Protein AF-A0AB33TV78-F1 (afdb_monomer)

Sequence (82 aa):
MGLRANLRYTRRMFDAPGTIVYRFPRKDHEYQANLSLWHDKISWKGFTPQLNFRYLKIDSNMKSFYTRKNTQIFMSVEKDFK

Nearest PDB structures (foldseek):
  3jty-assembly4_D  TM=7.268E-01  e=7.919E+00  Pseudomonas protegens Pf-5
  3qrc-assembly1_A  TM=3.807E-01  e=3.656E+00  Yersinia pestis
  4akr-assembly2_D  TM=3.370E-01  e=1.598E+00  Dictyostelium discoideum AX2
  3gp6-assembly1_A  TM=3.440E-01  e=3.274E+00  Escherichia coli K-12

Foldseek 3Di:
DDKDKDKDWDWDWAPDAPPDDGRDTKIKIKIKIKMKDWDVVPDDQQKTKIKIWIWIFIDIPPNVPPTDTDIDIDIDIGGDPD

Organism: Neisseria meningitidis (NCBI:txid487)

InterPro domains:
  IPR007655 Surface lipoprotein assembly modifier, C-terminal domain [PF04575] (4-81)

pLDDT: mean 82.5, std 12.19, range [55.09, 95.31]

Solvent-accessible surface area (backbone atoms only — not comparable to full-atom values): 4688 Å² total; per-residue (Å²): 110,51,79,47,78,48,78,48,79,47,78,47,74,40,91,60,51,46,90,85,86,43,94,51,57,47,42,34,44,36,42,36,42,36,39,36,42,34,41,63,90,74,34,54,97,48,35,34,53,29,47,34,39,39,40,39,40,35,51,28,77,53,54,93,82,57,48,45,77,46,78,46,76,49,76,50,72,47,73,62,86,127

Radius of gyration: 18.66 Å; Cα contacts (8 Å, |Δi|>4): 176; chains: 1; bounding box: 45×20×47 Å

Secondary structure (DSSP, 8-state):
-EEEEEEEEEEEEEEEEETTTEEEEEEEEEEEEEEEEE-GGG-BTTEEEEEEEEEEEEEESSHHHH-EEEEEEEEEEEE---

Structure (mmCIF, N/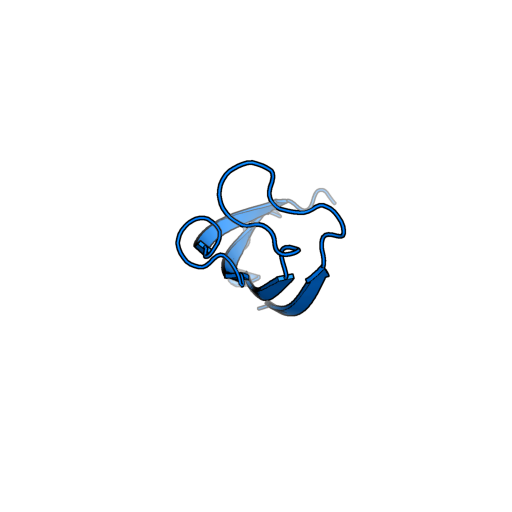CA/C/O backbone):
data_AF-A0AB33TV78-F1
#
_entry.id   AF-A0AB33TV78-F1
#
loop_
_atom_site.group_PDB
_atom_site.id
_atom_site.type_symbol
_atom_site.label_atom_id
_atom_site.label_alt_id
_atom_site.label_comp_id
_atom_site.label_asym_id
_atom_site.label_entity_id
_atom_site.label_seq_id
_atom_site.pdbx_PDB_ins_code
_atom_site.Cartn_x
_atom_site.Cartn_y
_atom_site.Cartn_z
_atom_site.occupancy
_atom_site.B_iso_or_equiv
_atom_site.auth_seq_id
_atom_site.auth_comp_id
_atom_site.auth_asym_id
_atom_site.auth_atom_id
_atom_site.pdbx_PDB_model_num
ATOM 1 N N . MET A 1 1 ? -13.893 -7.503 14.770 1.00 84.56 1 MET A N 1
ATOM 2 C CA . MET A 1 1 ? -12.540 -7.273 14.204 1.00 84.56 1 MET A CA 1
ATOM 3 C C . MET A 1 1 ? -12.620 -7.531 12.722 1.00 84.56 1 MET A C 1
ATOM 5 O O . MET A 1 1 ? -13.125 -8.581 12.341 1.00 84.56 1 MET A O 1
ATOM 9 N N . GLY A 1 2 ? -12.150 -6.593 11.910 1.00 89.75 2 GLY A N 1
ATOM 10 C CA . GLY A 1 2 ? -12.091 -6.748 10.468 1.00 89.75 2 GLY A CA 1
ATOM 11 C C . GLY A 1 2 ? -10.665 -6.622 9.950 1.00 89.75 2 GLY A C 1
ATOM 12 O O . GLY A 1 2 ? -9.852 -5.849 10.461 1.00 89.75 2 GLY A O 1
ATOM 13 N N . LEU A 1 3 ? -10.375 -7.423 8.933 1.00 92.44 3 LEU A N 1
ATOM 14 C CA . LEU A 1 3 ? -9.145 -7.385 8.163 1.00 92.44 3 LEU A CA 1
ATOM 15 C C . LEU A 1 3 ? -9.538 -7.271 6.694 1.00 92.44 3 LEU A C 1
ATOM 17 O O . LEU A 1 3 ? -10.360 -8.039 6.196 1.00 92.44 3 LEU A O 1
ATOM 21 N N . ARG A 1 4 ? -8.918 -6.333 5.989 1.00 92.69 4 ARG A N 1
ATOM 22 C CA . ARG A 1 4 ? -9.011 -6.207 4.539 1.00 92.69 4 ARG A CA 1
ATOM 23 C C . ARG A 1 4 ? -7.608 -6.269 3.966 1.00 92.69 4 ARG A C 1
ATOM 25 O O . ARG A 1 4 ? -6.746 -5.492 4.355 1.00 92.69 4 ARG A O 1
ATOM 32 N N . ALA A 1 5 ? -7.399 -7.168 3.017 1.00 93.88 5 ALA A N 1
ATOM 33 C CA . ALA A 1 5 ? -6.160 -7.279 2.266 1.00 93.88 5 ALA A CA 1
ATOM 34 C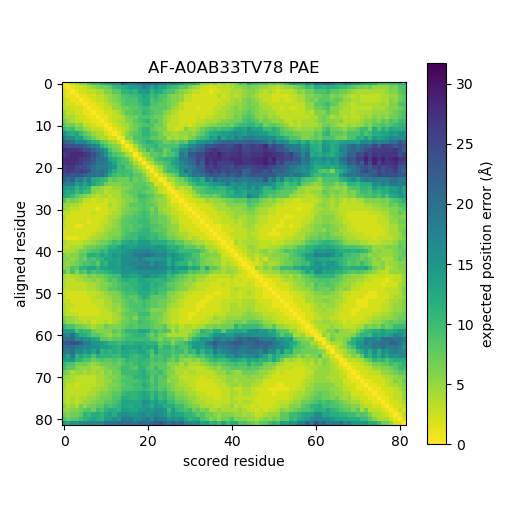 C . ALA A 1 5 ? -6.452 -7.100 0.775 1.00 93.88 5 ALA A C 1
ATOM 36 O O . ALA A 1 5 ? -7.450 -7.605 0.263 1.00 93.88 5 ALA A O 1
ATOM 37 N N . ASN A 1 6 ? -5.594 -6.372 0.073 1.00 94.06 6 ASN A N 1
ATOM 38 C CA . ASN A 1 6 ? -5.676 -6.188 -1.366 1.00 94.06 6 ASN A CA 1
ATOM 39 C C . ASN A 1 6 ? -4.272 -6.242 -1.964 1.00 94.06 6 ASN A C 1
ATOM 41 O O . ASN A 1 6 ? -3.416 -5.427 -1.627 1.00 94.06 6 ASN A O 1
ATOM 45 N N . LEU A 1 7 ? -4.052 -7.198 -2.859 1.00 92.75 7 LEU A N 1
ATOM 46 C CA . LEU A 1 7 ? -2.827 -7.317 -3.635 1.00 92.75 7 LEU A CA 1
ATOM 47 C C . LEU A 1 7 ? -3.145 -6.961 -5.082 1.00 92.75 7 LEU A C 1
ATOM 49 O O . LEU A 1 7 ? -4.145 -7.420 -5.635 1.00 92.75 7 LEU A O 1
ATOM 53 N N . ARG A 1 8 ? -2.300 -6.137 -5.694 1.00 92.88 8 ARG A N 1
ATOM 54 C CA . ARG A 1 8 ? -2.438 -5.725 -7.088 1.00 92.88 8 ARG A CA 1
ATOM 55 C C . ARG A 1 8 ? -1.088 -5.805 -7.778 1.00 92.88 8 ARG A C 1
ATOM 57 O O . ARG A 1 8 ? -0.080 -5.322 -7.268 1.00 92.88 8 ARG A O 1
ATOM 64 N N . TYR A 1 9 ? -1.111 -6.385 -8.966 1.00 90.31 9 TYR A N 1
ATOM 65 C CA . TYR A 1 9 ? 0.006 -6.391 -9.888 1.00 90.31 9 TYR A CA 1
ATOM 66 C C . TYR A 1 9 ? -0.416 -5.667 -11.162 1.00 90.31 9 TYR A C 1
ATOM 68 O O . TYR A 1 9 ? -1.442 -6.003 -11.755 1.00 90.31 9 TYR A O 1
ATOM 76 N N . THR A 1 10 ? 0.367 -4.672 -11.565 1.00 86.81 10 THR A N 1
ATOM 77 C CA . THR A 1 10 ? 0.118 -3.893 -12.777 1.00 86.81 10 THR A CA 1
ATOM 78 C C . THR A 1 10 ? 1.389 -3.855 -13.605 1.00 86.81 10 THR A C 1
ATOM 80 O O . THR A 1 10 ? 2.470 -3.559 -13.097 1.00 86.81 10 THR A O 1
ATOM 83 N N . ARG A 1 11 ? 1.257 -4.111 -14.907 1.00 85.06 11 ARG A N 1
ATOM 84 C CA . ARG A 1 11 ? 2.337 -3.906 -15.869 1.00 85.06 11 ARG A CA 1
ATOM 85 C C . ARG A 1 11 ? 2.005 -2.693 -16.722 1.00 85.06 11 ARG A C 1
ATOM 87 O O . ARG A 1 11 ? 0.986 -2.688 -17.406 1.00 85.06 11 ARG A O 1
ATOM 94 N N . ARG A 1 12 ? 2.858 -1.674 -16.679 1.00 80.38 12 ARG A N 1
ATOM 95 C CA . ARG A 1 12 ? 2.707 -0.458 -17.482 1.00 80.38 12 ARG A CA 1
ATOM 96 C C . ARG A 1 12 ? 3.795 -0.408 -18.540 1.00 80.38 12 ARG A C 1
ATOM 98 O O . ARG A 1 12 ? 4.982 -0.473 -18.225 1.00 80.38 12 ARG A O 1
ATOM 105 N N . MET A 1 13 ? 3.375 -0.327 -19.796 1.00 74.75 13 MET A N 1
ATOM 106 C CA . MET A 1 13 ? 4.252 -0.060 -20.929 1.00 74.75 13 MET A CA 1
ATOM 107 C C . MET A 1 13 ? 3.943 1.343 -21.432 1.00 74.75 13 MET A C 1
ATOM 109 O O . MET A 1 13 ? 2.776 1.702 -21.568 1.00 74.75 13 MET A O 1
ATOM 113 N N . PHE A 1 14 ? 4.984 2.135 -21.649 1.00 70.12 14 PHE A N 1
ATOM 114 C CA . PHE A 1 14 ? 4.869 3.461 -22.235 1.00 70.12 14 PHE A CA 1
ATOM 115 C C . PHE A 1 14 ? 5.427 3.406 -23.655 1.00 70.12 14 PHE A C 1
ATOM 117 O O . PHE A 1 14 ? 6.589 3.042 -23.837 1.00 70.12 14 PHE A O 1
ATOM 124 N N . ASP A 1 15 ? 4.607 3.778 -24.638 1.00 64.25 15 ASP A N 1
ATOM 125 C CA . ASP A 1 15 ? 4.986 3.750 -26.059 1.00 64.25 15 ASP A CA 1
ATOM 126 C C . ASP A 1 15 ? 5.903 4.918 -26.459 1.00 64.25 15 ASP A C 1
ATOM 128 O O . ASP A 1 15 ? 6.559 4.875 -27.497 1.00 64.25 15 ASP A O 1
ATOM 132 N N . ALA A 1 16 ? 6.012 5.949 -25.615 1.00 63.00 16 ALA A N 1
ATOM 133 C CA . ALA A 1 16 ? 6.928 7.063 -25.829 1.00 63.00 16 ALA A CA 1
ATOM 134 C C . ALA A 1 16 ? 8.339 6.745 -25.277 1.00 63.00 16 ALA A C 1
ATOM 136 O O . ALA A 1 16 ? 8.468 6.384 -24.099 1.00 63.00 16 ALA A O 1
ATOM 137 N N . PRO A 1 17 ? 9.415 6.896 -26.077 1.00 59.34 17 PRO A N 1
ATOM 138 C CA . PRO A 1 17 ? 10.787 6.784 -25.586 1.00 59.34 17 PRO A CA 1
ATOM 139 C C . PRO A 1 17 ? 11.093 7.893 -24.566 1.00 59.34 17 PRO A C 1
ATOM 141 O O . PRO A 1 17 ? 10.658 9.031 -24.727 1.00 59.34 17 PRO A O 1
ATOM 144 N N . GLY A 1 18 ? 11.845 7.568 -23.507 1.00 57.97 18 GLY A N 1
ATOM 145 C CA . GLY A 1 18 ? 12.239 8.534 -22.474 1.00 57.97 18 GLY A CA 1
ATOM 146 C C . GLY A 1 18 ? 13.140 9.624 -23.059 1.00 57.97 18 GLY A C 1
ATOM 147 O O . GLY A 1 18 ? 14.309 9.388 -23.351 1.00 57.97 18 GLY A O 1
ATOM 148 N N . THR A 1 19 ? 12.598 10.825 -23.230 1.00 55.78 19 THR A N 1
ATOM 149 C CA . THR A 1 19 ? 13.047 11.844 -24.193 1.00 55.78 19 THR A CA 1
ATOM 150 C C . THR A 1 19 ? 14.378 12.558 -23.921 1.00 55.78 19 THR A C 1
ATOM 152 O O . THR A 1 19 ? 14.652 13.543 -24.594 1.00 55.78 19 THR A O 1
ATOM 155 N N . ILE A 1 20 ? 15.250 12.104 -23.010 1.00 55.66 20 ILE A N 1
ATOM 156 C CA . ILE A 1 20 ? 16.540 12.797 -22.770 1.00 55.66 20 ILE A CA 1
ATOM 157 C C . ILE A 1 20 ? 17.738 11.847 -22.562 1.00 55.66 20 ILE A C 1
ATOM 159 O O . ILE A 1 20 ? 18.816 12.132 -23.072 1.00 55.66 20 ILE A O 1
ATOM 163 N N . VAL A 1 21 ? 17.583 10.702 -21.877 1.00 57.47 21 VAL A N 1
ATOM 164 C CA . VAL A 1 21 ? 18.733 9.838 -21.492 1.00 57.47 21 VAL A CA 1
ATOM 165 C C . VAL A 1 21 ? 18.624 8.388 -21.990 1.00 57.47 21 VAL A C 1
ATOM 167 O O . VAL A 1 21 ? 19.639 7.764 -22.288 1.00 57.47 21 VAL A O 1
ATOM 170 N N . TYR A 1 22 ? 17.415 7.838 -22.141 1.00 55.09 22 TYR A N 1
ATOM 171 C CA . TYR A 1 22 ? 17.214 6.428 -22.497 1.00 55.09 22 TYR A CA 1
ATOM 172 C C . TYR A 1 22 ? 16.322 6.283 -23.735 1.00 55.09 22 TYR A C 1
ATOM 174 O O . TYR A 1 22 ?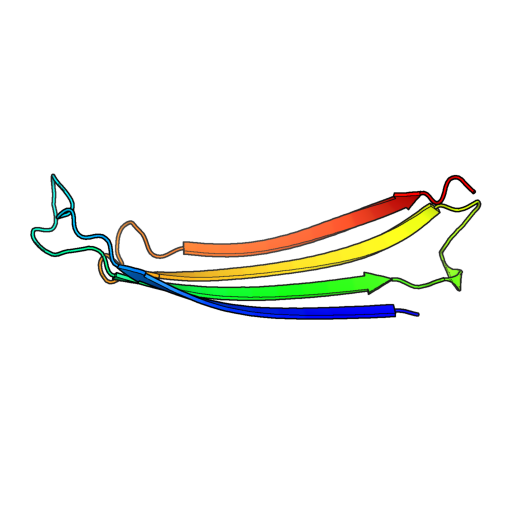 15.119 6.515 -23.681 1.00 55.09 22 TYR A O 1
ATOM 182 N N . ARG A 1 23 ? 16.901 5.823 -24.853 1.00 63.78 23 ARG A N 1
ATOM 183 C CA . ARG A 1 23 ? 16.211 5.624 -26.148 1.00 63.78 23 ARG A CA 1
ATOM 184 C C . ARG A 1 23 ? 15.329 4.361 -26.219 1.00 63.78 23 ARG A C 1
ATOM 186 O O . ARG A 1 23 ? 15.045 3.882 -27.311 1.00 63.78 23 ARG A O 1
ATOM 193 N N . PHE A 1 24 ? 14.907 3.797 -25.086 1.00 67.62 24 PHE A N 1
ATOM 194 C CA . PHE A 1 24 ? 14.021 2.627 -25.042 1.00 67.62 24 PHE A CA 1
ATOM 195 C C . PHE A 1 24 ? 12.705 2.939 -24.312 1.00 67.62 24 PHE A C 1
ATOM 197 O O . PHE A 1 24 ? 12.699 3.777 -23.405 1.00 67.62 24 PHE A O 1
ATOM 204 N N . PRO A 1 25 ? 11.589 2.273 -24.678 1.00 66.62 25 PRO A N 1
ATOM 205 C CA . PRO A 1 25 ? 10.300 2.474 -24.022 1.00 66.62 25 PRO A CA 1
ATOM 206 C C . PRO A 1 25 ? 10.361 2.041 -22.554 1.00 66.62 25 PRO A C 1
ATOM 208 O O . PRO A 1 25 ? 10.942 1.003 -22.206 1.00 66.62 25 PRO A O 1
ATOM 211 N N . ARG A 1 26 ? 9.755 2.842 -21.674 1.00 70.38 26 ARG A N 1
ATOM 212 C CA . ARG A 1 26 ? 9.694 2.547 -20.239 1.00 70.38 26 ARG A CA 1
ATOM 213 C C . ARG A 1 26 ? 8.736 1.377 -20.001 1.00 70.38 26 ARG A C 1
ATOM 215 O O . ARG A 1 26 ? 7.584 1.399 -20.429 1.00 70.38 26 ARG A O 1
ATOM 222 N N . LYS A 1 27 ? 9.226 0.355 -19.299 1.00 76.38 27 LYS A N 1
ATOM 223 C CA . LYS A 1 27 ? 8.441 -0.790 -18.828 1.00 76.38 27 LYS A CA 1
ATOM 224 C C . LYS A 1 27 ? 8.524 -0.833 -17.312 1.00 76.38 27 LYS A C 1
ATOM 226 O O . LYS A 1 27 ? 9.627 -0.967 -16.777 1.00 76.38 27 LYS A O 1
ATOM 231 N N . ASP A 1 28 ? 7.370 -0.748 -16.668 1.00 79.94 28 ASP A N 1
ATOM 232 C CA . ASP A 1 28 ? 7.242 -0.751 -15.218 1.00 79.94 28 ASP A CA 1
ATOM 233 C C . ASP A 1 28 ? 6.441 -1.964 -14.753 1.00 79.94 28 ASP A C 1
ATOM 235 O O . ASP A 1 28 ? 5.363 -2.269 -15.276 1.00 79.94 28 ASP A O 1
ATOM 239 N N . HIS A 1 29 ? 6.969 -2.631 -13.735 1.00 86.12 29 HIS A N 1
ATOM 240 C CA . HIS A 1 29 ? 6.283 -3.656 -12.969 1.00 86.12 29 HIS A CA 1
ATOM 241 C C . HIS A 1 29 ? 5.919 -3.050 -11.616 1.00 86.12 29 HIS A C 1
ATOM 243 O O . HIS A 1 29 ? 6.785 -2.784 -10.781 1.00 86.12 29 HIS A O 1
ATOM 249 N N . GLU A 1 30 ? 4.632 -2.790 -11.419 1.00 88.75 30 GLU A N 1
ATOM 250 C CA . GLU A 1 30 ? 4.103 -2.231 -10.184 1.00 88.75 30 GLU A CA 1
ATOM 251 C C . GLU A 1 30 ? 3.503 -3.357 -9.336 1.00 88.75 30 GLU A C 1
ATOM 253 O O . GLU A 1 30 ? 2.603 -4.084 -9.763 1.00 88.75 30 GLU A O 1
ATOM 258 N N . TYR A 1 31 ? 3.998 -3.477 -8.110 1.00 91.31 31 TYR A N 1
ATOM 259 C CA . TYR A 1 31 ? 3.503 -4.389 -7.091 1.00 91.31 31 TYR A CA 1
ATOM 260 C C . TYR A 1 31 ? 2.938 -3.556 -5.955 1.00 91.31 31 TYR A C 1
ATOM 262 O O . TYR A 1 31 ? 3.662 -2.776 -5.331 1.00 91.31 31 TYR A O 1
ATOM 270 N N . GLN A 1 32 ? 1.655 -3.726 -5.677 1.00 92.12 32 GLN A N 1
ATOM 271 C CA . GLN A 1 32 ? 0.977 -3.031 -4.601 1.00 92.12 32 GLN A CA 1
ATOM 272 C C . GLN A 1 32 ? 0.377 -4.042 -3.627 1.00 92.12 32 GLN A C 1
ATOM 274 O O . GLN A 1 32 ? -0.298 -4.989 -4.029 1.00 92.12 32 GLN A O 1
ATOM 279 N N . ALA A 1 33 ? 0.596 -3.809 -2.339 1.00 93.69 33 ALA A N 1
ATOM 280 C CA . ALA A 1 33 ? -0.044 -4.534 -1.258 1.00 93.69 33 ALA A CA 1
ATOM 281 C C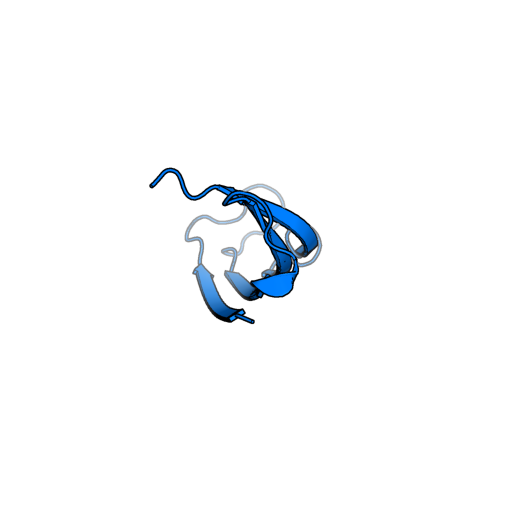 . ALA A 1 33 ? -0.665 -3.532 -0.287 1.00 93.69 33 ALA A C 1
ATOM 283 O O . ALA A 1 33 ? 0.024 -2.672 0.255 1.00 93.69 33 ALA A O 1
ATOM 284 N N . ASN A 1 34 ? -1.970 -3.636 -0.077 1.00 94.62 34 ASN A N 1
ATOM 285 C CA . ASN A 1 34 ? -2.711 -2.824 0.872 1.00 94.62 34 ASN A CA 1
ATOM 286 C C . ASN A 1 34 ? -3.312 -3.743 1.935 1.00 94.62 34 ASN A C 1
ATOM 288 O O . ASN A 1 34 ? -3.941 -4.748 1.606 1.00 94.62 34 ASN A O 1
ATOM 292 N N . LEU A 1 35 ? -3.141 -3.384 3.197 1.00 95.00 35 LEU A N 1
ATOM 293 C CA . LEU A 1 35 ? -3.719 -4.064 4.345 1.00 95.00 35 LEU A CA 1
ATOM 294 C C . LEU A 1 35 ? -4.427 -3.019 5.206 1.00 95.00 35 LEU A C 1
ATOM 296 O O . LEU A 1 35 ? -3.875 -1.949 5.451 1.00 95.00 35 LEU A O 1
ATOM 300 N N . SER A 1 36 ? -5.626 -3.328 5.674 1.00 94.12 36 SER A N 1
ATOM 301 C CA . SER A 1 36 ? -6.390 -2.493 6.596 1.00 94.12 36 SER A CA 1
ATOM 302 C C . SER A 1 36 ? -6.918 -3.363 7.726 1.00 94.12 36 SER A C 1
ATOM 304 O O . SER A 1 36 ? -7.521 -4.407 7.482 1.00 94.12 36 SER A O 1
ATOM 306 N N . LEU A 1 37 ? -6.687 -2.935 8.959 1.00 93.38 37 LEU A N 1
ATOM 307 C CA . LEU A 1 37 ? -7.067 -3.630 10.182 1.00 93.38 37 LEU A CA 1
ATOM 308 C C . LEU A 1 37 ? -7.916 -2.697 11.038 1.00 93.38 37 LEU A C 1
ATOM 310 O O . L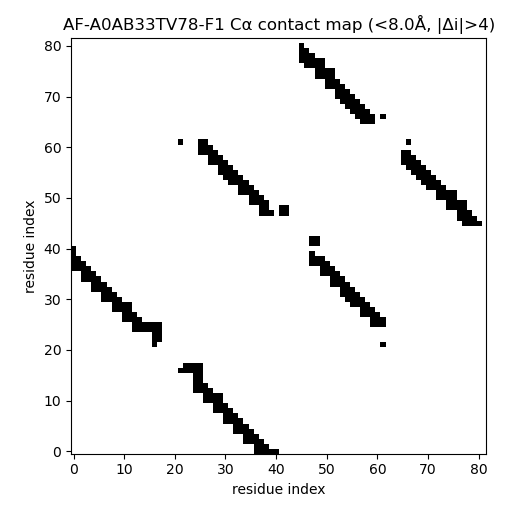EU A 1 37 ? -7.525 -1.555 11.276 1.00 93.38 37 LEU A O 1
ATOM 314 N N . TRP A 1 38 ? -9.056 -3.178 11.522 1.00 92.81 38 TRP A N 1
ATOM 315 C CA . TRP A 1 38 ? -9.911 -2.423 12.436 1.00 92.81 38 TRP A CA 1
ATOM 316 C C . TRP A 1 38 ? -10.579 -3.336 13.450 1.00 92.81 38 TRP A C 1
ATOM 318 O O .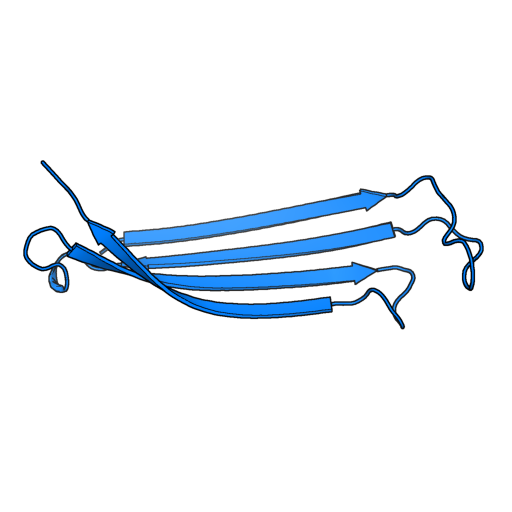 TRP A 1 38 ? -10.708 -4.550 13.257 1.00 92.81 38 TRP A O 1
ATOM 328 N N . HIS A 1 39 ? -11.001 -2.757 14.567 1.00 89.50 39 HIS A N 1
ATOM 329 C CA . HIS A 1 39 ? -11.586 -3.532 15.643 1.00 89.50 39 HIS A CA 1
ATOM 330 C C . HIS A 1 39 ? -12.779 -2.808 16.268 1.00 89.50 39 HIS A C 1
ATOM 332 O O . HIS A 1 39 ? -12.674 -1.682 16.733 1.00 89.50 39 HIS A O 1
ATOM 338 N N . ASP A 1 40 ? -13.923 -3.482 16.334 1.00 84.56 40 ASP A N 1
ATOM 339 C CA . ASP A 1 40 ? -15.174 -2.841 16.757 1.00 84.56 40 ASP A CA 1
ATOM 340 C C . ASP A 1 40 ? -15.147 -2.478 18.251 1.00 84.56 40 ASP A C 1
ATOM 342 O O . ASP A 1 40 ? -15.672 -1.450 18.650 1.00 84.56 40 ASP A O 1
ATOM 346 N N . LYS A 1 41 ? -14.432 -3.242 19.092 1.00 85.44 41 LYS A N 1
ATOM 347 C CA . LYS A 1 41 ? -14.261 -2.893 20.522 1.00 85.44 41 LYS A CA 1
ATOM 348 C C . LYS A 1 41 ? -13.487 -1.592 20.791 1.00 85.44 41 LYS A C 1
ATOM 350 O O . LYS A 1 41 ? -13.620 -1.062 21.884 1.00 85.44 41 LYS A O 1
ATOM 355 N N . ILE A 1 42 ? -12.664 -1.112 19.853 1.00 84.81 42 ILE A N 1
ATOM 356 C CA . ILE A 1 42 ? -11.986 0.196 19.985 1.00 84.81 42 ILE A CA 1
ATOM 357 C C . ILE A 1 42 ? -12.775 1.311 19.294 1.00 84.81 42 ILE A C 1
ATOM 359 O O . ILE A 1 42 ? -12.359 2.466 19.332 1.00 84.81 42 ILE A O 1
ATOM 363 N N . SER A 1 43 ? -13.897 0.973 18.651 1.00 84.69 43 SER A N 1
ATOM 364 C CA . SER A 1 43 ? -14.801 1.975 18.111 1.00 84.69 43 SER A CA 1
ATOM 365 C C . SER A 1 43 ? -15.572 2.649 19.245 1.00 84.69 43 SER A C 1
ATOM 367 O O . SER A 1 43 ? -15.962 2.010 20.225 1.00 84.69 43 SER A O 1
ATOM 369 N N . TRP A 1 44 ? -15.776 3.958 19.132 1.00 83.12 44 TRP A N 1
ATOM 370 C CA . TRP A 1 44 ? -16.495 4.742 20.134 1.00 83.12 44 TRP A CA 1
ATOM 371 C C . TRP A 1 44 ? -17.415 5.744 19.453 1.00 83.12 44 TRP A C 1
ATOM 373 O O . TRP A 1 44 ? -16.977 6.472 18.570 1.00 83.12 44 TRP A O 1
ATOM 383 N N . LYS A 1 45 ? -18.692 5.793 19.858 1.00 84.56 45 LYS A N 1
ATOM 384 C CA . LYS A 1 45 ? -19.703 6.728 19.319 1.00 84.56 45 LYS A CA 1
ATOM 385 C C . LYS A 1 45 ? -19.738 6.792 17.777 1.00 84.56 45 LYS A C 1
ATOM 387 O O . LYS A 1 45 ? -19.826 7.874 17.206 1.00 84.56 45 LYS A O 1
ATOM 392 N N . GLY A 1 46 ? -19.615 5.644 17.109 1.00 83.50 46 GLY A N 1
ATOM 393 C CA . GLY A 1 46 ? -19.619 5.559 15.643 1.00 83.50 46 GLY A CA 1
ATOM 394 C C . GLY A 1 46 ? -18.283 5.885 14.964 1.00 83.50 46 GLY A C 1
ATOM 395 O O . GLY A 1 46 ? -18.203 5.805 13.745 1.00 83.50 46 GLY A O 1
ATOM 396 N N . PHE A 1 47 ? -17.225 6.212 15.714 1.00 89.19 47 PHE A N 1
ATOM 397 C CA . PHE A 1 47 ? -15.868 6.374 15.188 1.00 89.19 47 PHE A CA 1
ATOM 398 C C . PHE A 1 47 ? -15.106 5.054 15.272 1.00 89.19 47 PHE A C 1
ATOM 400 O O . PHE A 1 47 ? -14.794 4.587 16.367 1.00 89.19 47 PHE A O 1
ATOM 407 N N . THR A 1 48 ? -14.767 4.473 14.125 1.00 92.06 48 THR A N 1
ATOM 408 C CA . THR A 1 48 ? -13.989 3.234 14.032 1.00 92.06 48 THR A CA 1
ATOM 409 C C . THR A 1 48 ? -12.584 3.549 13.527 1.00 92.06 48 THR A C 1
ATOM 411 O O . THR A 1 48 ? -12.419 3.881 12.349 1.00 92.06 48 THR A O 1
ATOM 414 N N . PRO A 1 49 ? -11.550 3.470 14.382 1.00 91.62 49 PRO A N 1
ATOM 415 C CA . PRO A 1 49 ? -10.175 3.629 13.933 1.00 91.62 49 PRO A CA 1
ATOM 416 C C . PRO A 1 49 ? -9.750 2.415 13.099 1.00 91.62 49 PRO A C 1
ATOM 418 O O . PRO A 1 49 ? -9.994 1.259 13.456 1.00 91.62 49 PRO A O 1
ATOM 421 N N . GLN A 1 50 ? -9.090 2.690 11.982 1.00 93.19 50 GLN A N 1
ATOM 422 C CA . GLN A 1 50 ? -8.560 1.705 11.054 1.00 93.19 50 GLN A CA 1
ATOM 423 C C . GLN A 1 50 ? -7.074 1.975 10.842 1.00 93.19 50 GLN A C 1
ATOM 425 O O . GLN A 1 50 ? -6.665 3.079 10.472 1.00 93.19 50 GLN A O 1
ATOM 430 N N . LEU A 1 51 ? -6.257 0.953 11.054 1.00 93.94 51 LEU A N 1
ATOM 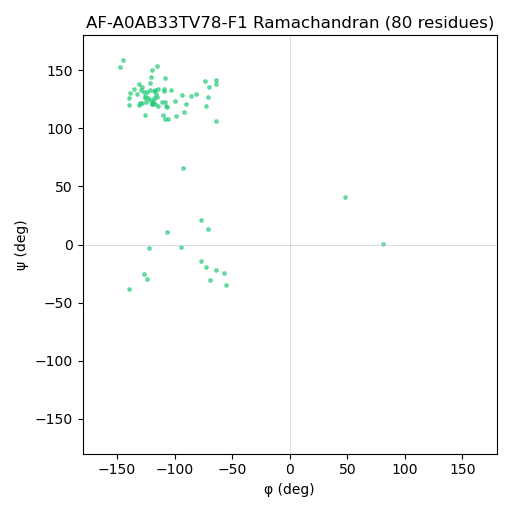431 C CA . LEU A 1 51 ? -4.841 0.990 10.741 1.00 93.94 51 LEU A CA 1
ATOM 432 C C . LEU A 1 51 ? -4.642 0.498 9.311 1.00 93.94 51 LEU A C 1
ATOM 434 O O . LEU A 1 51 ? -5.000 -0.632 8.983 1.00 93.94 51 LEU A O 1
ATOM 438 N N . ASN A 1 52 ? -4.057 1.338 8.468 1.00 95.06 52 ASN A N 1
ATOM 439 C CA . ASN A 1 52 ? -3.810 1.039 7.069 1.00 95.06 52 ASN A CA 1
ATOM 440 C C . ASN A 1 52 ? -2.312 0.958 6.797 1.00 95.06 52 ASN A C 1
ATOM 442 O O . ASN A 1 52 ? -1.535 1.841 7.159 1.00 95.06 52 ASN A O 1
ATOM 446 N N . PHE A 1 53 ? -1.930 -0.083 6.078 1.00 95.31 53 PHE A N 1
ATOM 447 C CA . PHE A 1 53 ? -0.589 -0.318 5.587 1.00 95.31 53 PHE A CA 1
ATOM 448 C C . PHE A 1 53 ? -0.642 -0.413 4.064 1.00 95.31 53 PHE A C 1
ATOM 450 O O . PHE A 1 53 ? -1.397 -1.209 3.505 1.00 95.31 53 PHE A O 1
ATOM 457 N N . ARG A 1 54 ? 0.145 0.409 3.374 1.00 94.50 54 ARG A N 1
ATOM 458 C CA . ARG A 1 54 ? 0.272 0.399 1.915 1.00 94.50 54 ARG A CA 1
ATOM 459 C C . ARG A 1 54 ? 1.732 0.239 1.538 1.00 94.50 54 ARG A C 1
ATOM 461 O O . ARG A 1 54 ? 2.572 1.060 1.896 1.00 94.50 54 ARG A O 1
ATOM 468 N N . TYR A 1 55 ? 2.013 -0.798 0.772 1.00 94.00 55 TYR A N 1
ATOM 469 C CA . TYR A 1 55 ? 3.308 -1.062 0.179 1.00 94.00 55 TYR A CA 1
ATOM 470 C C . TYR A 1 55 ? 3.188 -0.969 -1.337 1.00 94.00 55 TYR A C 1
ATOM 472 O O . TYR A 1 55 ? 2.333 -1.614 -1.939 1.00 94.00 55 TYR A O 1
ATOM 480 N N . LEU A 1 56 ? 4.046 -0.164 -1.951 1.00 92.19 56 LEU A N 1
ATOM 481 C CA . LEU A 1 56 ? 4.142 -0.009 -3.393 1.00 92.19 56 LEU A CA 1
ATOM 482 C C . LEU A 1 56 ? 5.602 -0.164 -3.806 1.00 92.19 56 LEU A C 1
ATOM 484 O O . LEU A 1 56 ? 6.471 0.593 -3.369 1.00 92.19 56 LEU A O 1
ATOM 488 N N . LYS A 1 57 ? 5.866 -1.122 -4.686 1.00 90.25 57 LYS A N 1
ATOM 489 C CA . LYS A 1 57 ? 7.164 -1.320 -5.321 1.00 90.25 57 LYS A CA 1
ATOM 490 C C . LYS A 1 57 ? 6.995 -1.182 -6.825 1.00 90.25 57 LYS A C 1
ATOM 492 O O . LYS A 1 57 ? 6.246 -1.935 -7.433 1.00 90.25 57 LYS A O 1
ATOM 497 N N . ILE A 1 58 ? 7.716 -0.235 -7.405 1.00 86.19 58 ILE A N 1
ATOM 498 C CA . ILE A 1 58 ? 7.775 -0.002 -8.844 1.00 86.19 58 ILE A CA 1
ATOM 499 C C . ILE A 1 58 ? 9.169 -0.413 -9.299 1.00 86.19 58 ILE A C 1
ATOM 501 O O . ILE A 1 58 ? 10.155 0.222 -8.918 1.00 86.19 58 ILE A O 1
ATOM 505 N N . ASP A 1 59 ? 9.244 -1.489 -10.073 1.00 82.00 59 ASP A N 1
ATOM 506 C CA . ASP A 1 59 ? 10.464 -1.926 -10.745 1.00 82.00 59 ASP A CA 1
ATOM 507 C C . ASP A 1 59 ? 10.413 -1.452 -12.199 1.00 82.00 59 ASP A C 1
ATOM 509 O O . ASP A 1 59 ? 9.571 -1.905 -12.978 1.00 82.00 59 ASP A O 1
ATOM 513 N N . SER A 1 60 ? 11.264 -0.487 -12.542 1.00 72.56 60 SER A N 1
ATOM 514 C CA . SER A 1 60 ? 11.320 0.090 -13.883 1.00 72.56 60 SER A CA 1
ATOM 515 C C . SER A 1 60 ? 12.585 -0.351 -14.604 1.00 72.56 60 SER A C 1
ATOM 517 O O . SER A 1 60 ? 13.662 -0.399 -14.010 1.00 72.56 60 SER A O 1
ATOM 519 N N . ASN A 1 61 ? 12.489 -0.580 -15.917 1.00 70.50 61 ASN A N 1
ATOM 520 C CA . ASN A 1 61 ? 13.664 -0.807 -16.767 1.00 70.50 61 ASN A CA 1
ATOM 521 C C . ASN A 1 61 ? 14.673 0.367 -16.701 1.00 70.50 61 ASN A C 1
ATOM 523 O O . ASN A 1 61 ? 15.872 0.179 -16.885 1.00 70.50 61 ASN A O 1
ATOM 527 N N . MET A 1 62 ? 14.212 1.578 -16.364 1.00 68.69 62 MET A N 1
ATOM 528 C CA . MET A 1 62 ? 15.064 2.744 -16.092 1.00 68.69 62 MET A CA 1
ATOM 529 C C . MET A 1 62 ? 15.381 2.849 -14.593 1.00 68.69 62 MET A C 1
ATOM 531 O O . MET A 1 62 ? 14.959 3.782 -13.899 1.00 68.69 62 MET A O 1
ATOM 535 N N . LYS A 1 63 ? 16.126 1.858 -14.090 1.00 60.19 63 LYS A N 1
ATOM 536 C CA . LYS A 1 63 ? 16.320 1.635 -12.648 1.00 60.19 63 LYS A CA 1
ATOM 537 C C . LYS A 1 63 ? 16.862 2.844 -11.883 1.00 60.19 63 LYS A C 1
ATOM 539 O O . LYS A 1 63 ? 16.473 3.043 -10.738 1.00 60.19 63 LYS A O 1
ATOM 544 N N . SER A 1 64 ? 17.726 3.644 -12.512 1.00 61.12 64 SER A N 1
ATOM 545 C CA . SER A 1 64 ? 18.428 4.756 -11.855 1.00 61.12 64 SER A CA 1
ATOM 546 C C . SER A 1 64 ? 17.547 5.971 -11.542 1.00 61.12 64 SER A C 1
ATOM 548 O O . SER A 1 64 ? 17.935 6.778 -10.706 1.00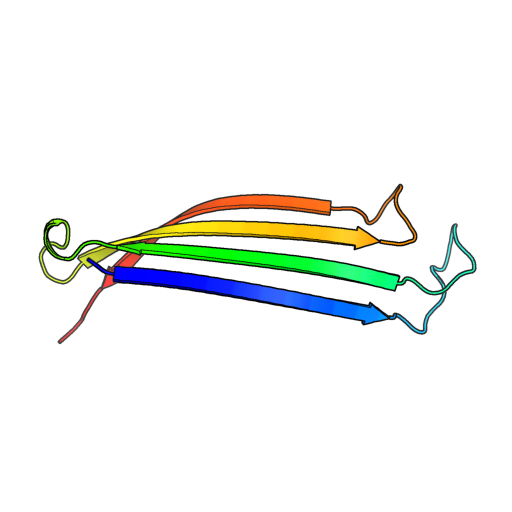 61.12 64 SER A O 1
ATOM 550 N N . PHE A 1 65 ? 16.385 6.118 -12.189 1.00 64.50 65 PHE A N 1
ATOM 551 C CA . PHE A 1 65 ? 15.532 7.307 -12.025 1.00 64.50 65 PHE A CA 1
ATOM 552 C C . PHE A 1 65 ? 14.083 6.987 -11.647 1.00 64.50 65 PHE A C 1
ATOM 554 O O . PHE A 1 65 ? 13.419 7.820 -11.034 1.00 64.50 65 PHE A O 1
ATOM 561 N N . TYR A 1 66 ? 13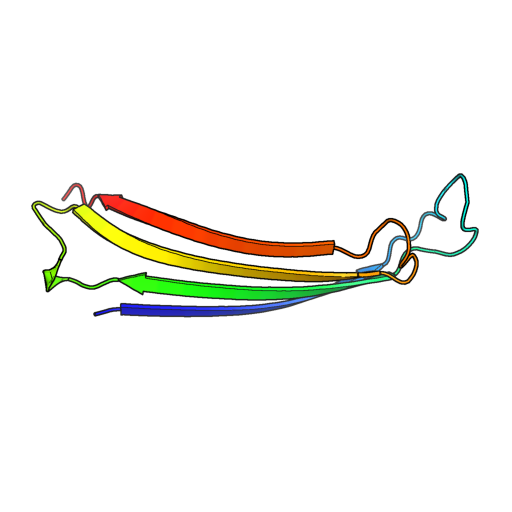.581 5.795 -11.989 1.00 63.81 66 TYR A N 1
ATOM 562 C CA . TYR A 1 66 ? 12.149 5.488 -11.885 1.00 63.81 66 TYR A CA 1
ATOM 563 C C . TYR A 1 66 ? 11.817 4.285 -10.997 1.00 63.81 66 TYR A C 1
ATOM 565 O O . TYR A 1 66 ? 10.638 4.017 -10.759 1.00 63.81 66 TYR A O 1
ATOM 573 N N . THR A 1 67 ? 12.819 3.583 -10.457 1.00 74.12 67 THR A N 1
ATOM 574 C CA . THR A 1 67 ? 12.574 2.567 -9.426 1.00 74.12 67 THR A CA 1
ATOM 575 C C . THR A 1 67 ? 12.216 3.257 -8.120 1.00 74.12 67 THR A C 1
ATOM 577 O O . THR A 1 67 ? 13.017 3.999 -7.553 1.00 74.12 67 THR A O 1
ATOM 580 N N . ARG A 1 68 ? 11.016 2.982 -7.611 1.00 81.12 68 ARG A N 1
ATOM 581 C CA . ARG A 1 68 ? 10.536 3.561 -6.355 1.00 81.12 68 ARG A CA 1
ATOM 582 C C . ARG A 1 68 ? 9.984 2.478 -5.448 1.00 81.12 68 ARG A C 1
ATOM 584 O O . ARG A 1 68 ? 9.248 1.594 -5.877 1.00 81.12 68 ARG A O 1
ATOM 591 N N . LYS A 1 69 ? 10.317 2.585 -4.166 1.00 86.94 69 LYS A N 1
ATOM 592 C CA . LYS A 1 69 ? 9.682 1.829 -3.088 1.00 86.94 69 LYS A CA 1
ATOM 593 C C . LYS A 1 69 ? 8.996 2.830 -2.176 1.00 86.94 69 LYS A C 1
ATOM 595 O O . LYS A 1 69 ? 9.610 3.822 -1.791 1.00 86.94 69 LYS A O 1
ATOM 600 N N . ASN A 1 70 ? 7.730 2.597 -1.877 1.00 89.94 70 ASN A N 1
ATOM 601 C CA . ASN A 1 70 ? 6.956 3.432 -0.981 1.00 89.94 70 ASN A CA 1
ATOM 602 C C . ASN A 1 70 ? 6.246 2.539 0.032 1.00 89.94 70 ASN A C 1
ATOM 604 O O . ASN A 1 70 ? 5.446 1.684 -0.345 1.00 89.94 70 ASN A O 1
ATOM 608 N N . THR A 1 71 ? 6.545 2.754 1.306 1.00 92.88 71 THR A N 1
ATOM 609 C CA . THR A 1 71 ? 5.877 2.091 2.422 1.00 92.88 71 THR A CA 1
ATOM 610 C C . THR A 1 71 ? 5.187 3.174 3.226 1.00 92.88 71 THR A C 1
ATOM 612 O O . THR A 1 71 ? 5.838 4.103 3.698 1.00 92.88 71 THR A O 1
ATOM 615 N N . GLN A 1 72 ? 3.873 3.074 3.358 1.00 94.38 72 GLN A N 1
ATOM 616 C CA . GLN A 1 72 ? 3.062 4.041 4.079 1.00 94.38 72 GLN A CA 1
ATOM 617 C C . GLN A 1 72 ? 2.245 3.316 5.135 1.00 94.38 72 GLN A C 1
ATOM 619 O O . GLN A 1 72 ? 1.530 2.362 4.834 1.00 94.38 72 GLN A O 1
ATOM 624 N N . ILE A 1 73 ? 2.343 3.801 6.365 1.00 93.44 73 ILE A N 1
ATOM 625 C CA . ILE A 1 73 ? 1.526 3.359 7.488 1.00 93.44 73 ILE A CA 1
ATOM 626 C C . ILE A 1 73 ? 0.754 4.580 7.948 1.00 93.44 73 ILE A C 1
ATOM 628 O O . ILE A 1 73 ? 1.352 5.618 8.224 1.00 93.44 73 ILE A O 1
ATOM 632 N N . PHE A 1 74 ? -0.566 4.484 7.970 1.00 94.81 74 PHE A N 1
ATOM 633 C CA . PHE A 1 74 ? -1.414 5.591 8.383 1.00 94.81 74 PHE A CA 1
ATOM 634 C C . PHE A 1 74 ? -2.671 5.073 9.063 1.00 94.81 74 PHE A C 1
ATOM 636 O O . PHE A 1 74 ? -3.152 3.974 8.788 1.00 94.81 74 PHE A O 1
ATOM 643 N N . MET A 1 75 ? -3.216 5.889 9.951 1.00 92.50 75 MET A N 1
ATOM 644 C CA . MET A 1 75 ? -4.472 5.610 10.623 1.00 92.50 75 MET A CA 1
ATOM 645 C C . MET A 1 75 ? -5.569 6.454 9.979 1.00 92.50 75 MET A C 1
ATOM 647 O O . MET A 1 75 ? -5.376 7.646 9.744 1.00 92.50 75 MET A O 1
ATOM 651 N N . SER A 1 76 ? -6.705 5.840 9.675 1.00 92.19 76 SER A N 1
ATOM 652 C CA . SER A 1 76 ? -7.929 6.540 9.286 1.00 92.19 76 SER A CA 1
ATOM 653 C C . SER A 1 76 ? -9.000 6.289 10.336 1.00 92.19 76 SER A C 1
ATOM 655 O O . SER A 1 76 ? -8.976 5.270 11.018 1.00 92.19 76 SER A O 1
ATOM 657 N N . VAL A 1 77 ? -9.944 7.211 10.478 1.00 90.38 77 VAL A N 1
ATOM 658 C CA . VAL A 1 77 ? -11.112 7.018 11.339 1.00 90.38 77 VAL A CA 1
ATOM 659 C C . VAL A 1 77 ? -12.339 7.093 10.452 1.00 90.38 77 VAL A C 1
ATOM 661 O O . VAL A 1 77 ? -12.544 8.089 9.762 1.00 90.38 77 VAL A O 1
ATOM 664 N N . GLU A 1 78 ? -13.127 6.027 10.445 1.00 88.44 78 GLU A N 1
ATOM 665 C CA . GLU A 1 78 ? -14.402 5.984 9.738 1.00 88.44 78 GLU A CA 1
ATOM 666 C C . GLU A 1 78 ? -15.509 6.382 10.713 1.00 88.44 78 GLU A C 1
ATOM 668 O O . GLU A 1 78 ? -15.559 5.860 11.827 1.00 88.44 78 GLU A O 1
ATOM 673 N N . LYS A 1 79 ? -16.354 7.342 10.328 1.00 87.56 79 LYS A N 1
ATOM 674 C CA . LYS A 1 79 ? -17.501 7.774 11.127 1.00 87.56 79 LYS A CA 1
ATOM 675 C C . LYS A 1 79 ? -18.777 7.246 10.488 1.00 87.56 79 LYS A C 1
ATOM 677 O O . LYS A 1 79 ? -19.093 7.629 9.364 1.00 87.56 79 LYS A O 1
ATOM 682 N N . ASP A 1 80 ? -19.502 6.410 11.217 1.00 85.38 80 ASP A N 1
ATOM 683 C CA . ASP A 1 80 ? -20.868 6.040 10.862 1.00 85.38 80 ASP A CA 1
ATOM 684 C C . ASP A 1 80 ? -21.825 7.148 11.344 1.00 85.38 80 ASP A C 1
ATOM 686 O O . ASP A 1 80 ? -21.713 7.629 12.475 1.00 85.38 80 ASP A O 1
ATOM 690 N N . PHE A 1 81 ? -22.692 7.625 10.448 1.00 81.81 81 PHE A N 1
ATOM 691 C CA . PHE A 1 81 ? -23.612 8.747 10.689 1.00 81.81 81 PHE A CA 1
ATOM 692 C C . PHE A 1 81 ? -25.074 8.302 10.857 1.00 81.81 81 PHE A C 1
ATOM 694 O O . PHE A 1 81 ? -25.961 9.153 10.782 1.00 81.81 81 PHE A O 1
ATOM 701 N N . LYS A 1 82 ? -25.337 6.998 11.000 1.00 72.62 82 LYS A N 1
ATOM 702 C CA . LYS A 1 82 ? -26.704 6.486 11.150 1.00 72.62 82 LYS A CA 1
ATOM 703 C C . LYS A 1 82 ? -27.339 6.851 12.486 1.00 72.62 82 LYS A C 1
ATOM 705 O O . LYS A 1 82 ? -26.602 7.042 13.480 1.00 72.62 82 LYS A O 1
#

Mean predicted aligned error: 8.15 Å